Protein AF-A0A3Q7HRG7-F1 (afdb_monomer_lite)

Foldseek 3Di:
DDDDDPPDDDPPPVVVVVVVVVVVVVVVVCVVVVHDPVVVVPPPDDPDQDDPSCPPPVVVVVVVVVVVVVCPVVVVVCVVCVPPDPPCPPVDDDDDVVVVVVVVVVVVVVVVCVVPVDPDDDDDPPDDDPDPDPVVVVVVVVCCVVCVVPCVQVVVCVVVVHDDRPPPPPPDDPDDDD

Structure (mmCIF, N/CA/C/O backbone):
dat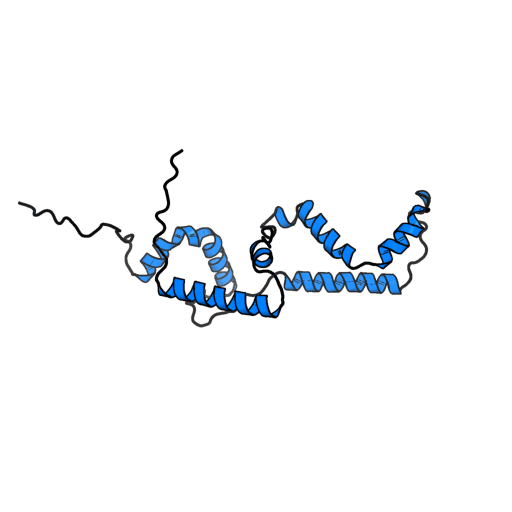a_AF-A0A3Q7HRG7-F1
#
_entry.id   AF-A0A3Q7HRG7-F1
#
loop_
_atom_site.group_PDB
_atom_site.id
_atom_site.type_symbol
_atom_site.label_atom_id
_atom_site.label_alt_id
_atom_site.label_comp_id
_atom_site.label_asym_id
_atom_site.label_entity_id
_atom_site.label_seq_id
_atom_site.pdbx_PDB_ins_code
_atom_site.Cartn_x
_atom_site.Cartn_y
_atom_site.Cartn_z
_atom_site.occupancy
_atom_site.B_iso_or_equiv
_atom_site.auth_seq_id
_atom_site.auth_comp_id
_atom_site.auth_asym_id
_atom_site.auth_atom_id
_atom_site.pdbx_PDB_model_num
ATOM 1 N N . MET A 1 1 ? 5.567 17.426 36.423 1.00 40.03 1 MET A N 1
ATOM 2 C CA . MET A 1 1 ? 6.148 16.216 35.806 1.00 40.03 1 MET A CA 1
ATOM 3 C C . MET A 1 1 ? 6.221 15.143 36.874 1.00 40.03 1 MET A C 1
ATOM 5 O O . MET A 1 1 ? 7.044 15.265 37.767 1.00 40.03 1 MET A O 1
ATOM 9 N N . VAL A 1 2 ? 5.335 14.150 36.833 1.00 31.48 2 VAL A N 1
ATOM 10 C CA . VAL A 1 2 ? 5.420 12.965 37.696 1.00 31.48 2 VAL A CA 1
ATOM 11 C C . VAL A 1 2 ? 5.208 11.767 36.783 1.00 31.48 2 VAL A C 1
ATOM 13 O O . VAL A 1 2 ? 4.138 11.601 36.208 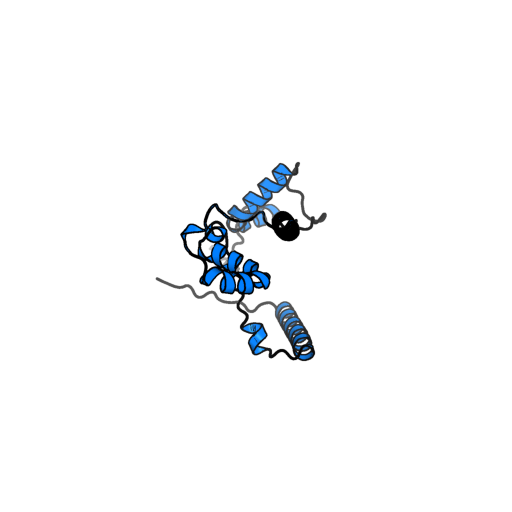1.00 31.48 2 VAL A O 1
ATOM 16 N N . ALA A 1 3 ? 6.283 11.018 36.551 1.00 43.59 3 ALA A N 1
ATOM 17 C CA . ALA A 1 3 ? 6.271 9.797 35.765 1.00 43.59 3 ALA A CA 1
ATOM 18 C C . ALA A 1 3 ? 5.842 8.647 36.682 1.00 43.59 3 ALA A C 1
ATOM 20 O O . ALA A 1 3 ? 6.610 8.215 37.543 1.00 43.59 3 ALA A O 1
ATOM 21 N N . GLU A 1 4 ? 4.612 8.169 36.515 1.00 38.47 4 GLU A N 1
ATOM 22 C CA . GLU A 1 4 ? 4.151 6.963 37.192 1.00 38.47 4 GLU A CA 1
ATOM 23 C C . GLU A 1 4 ? 4.851 5.741 36.595 1.00 38.47 4 GLU A C 1
ATOM 25 O O . GLU A 1 4 ? 4.768 5.435 35.402 1.00 38.47 4 GLU A O 1
ATOM 30 N N . LYS A 1 5 ? 5.607 5.055 37.452 1.00 41.03 5 LYS A N 1
ATOM 31 C CA . LYS A 1 5 ? 6.289 3.805 37.140 1.00 41.03 5 LYS A CA 1
ATOM 32 C C . LYS A 1 5 ? 5.232 2.725 36.904 1.00 41.03 5 LYS A C 1
ATOM 34 O O . LYS A 1 5 ? 4.579 2.289 37.848 1.00 41.03 5 LYS A O 1
ATOM 39 N N . LYS A 1 6 ? 5.096 2.263 35.656 1.00 41.00 6 LYS A N 1
ATOM 40 C CA . LYS A 1 6 ? 4.373 1.027 35.331 1.00 41.00 6 LYS A CA 1
ATOM 41 C C . LYS A 1 6 ? 4.973 -0.122 36.146 1.00 41.00 6 LYS A C 1
ATOM 43 O O . LYS A 1 6 ? 6.107 -0.523 35.894 1.00 41.00 6 LYS A O 1
ATOM 48 N N . LYS A 1 7 ? 4.216 -0.652 37.110 1.00 35.97 7 LYS A N 1
ATOM 49 C CA . LYS A 1 7 ? 4.473 -1.978 37.678 1.00 35.97 7 LYS A CA 1
ATOM 50 C C . LYS A 1 7 ? 4.290 -2.984 36.544 1.00 35.97 7 LYS A C 1
ATOM 52 O O . LYS A 1 7 ? 3.187 -3.183 36.051 1.00 35.97 7 LYS A O 1
ATOM 57 N N . THR A 1 8 ? 5.395 -3.542 36.073 1.00 36.50 8 THR A N 1
ATOM 58 C CA . THR A 1 8 ? 5.409 -4.658 35.133 1.00 36.50 8 THR A CA 1
ATOM 59 C C . THR A 1 8 ? 5.191 -5.930 35.939 1.00 36.50 8 THR A C 1
ATOM 61 O O . THR A 1 8 ? 6.129 -6.432 36.559 1.00 36.50 8 THR A O 1
ATOM 64 N N . GLU A 1 9 ? 3.961 -6.429 35.980 1.00 43.69 9 GLU A N 1
ATOM 65 C CA . GLU A 1 9 ? 3.733 -7.813 36.388 1.00 43.69 9 GLU A CA 1
ATOM 66 C C . GLU A 1 9 ? 4.397 -8.742 35.369 1.00 43.69 9 GLU A C 1
ATOM 68 O O . GLU A 1 9 ? 4.341 -8.516 34.156 1.00 43.69 9 GLU A O 1
ATOM 73 N N . ALA A 1 10 ? 5.114 -9.743 35.879 1.00 52.03 10 ALA A N 1
ATOM 74 C CA . ALA A 1 10 ? 5.814 -10.705 35.050 1.00 52.03 10 ALA A CA 1
ATOM 75 C C . ALA A 1 10 ? 4.789 -11.492 34.212 1.00 52.03 10 ALA A C 1
ATOM 77 O O . ALA A 1 10 ? 3.786 -11.950 34.760 1.00 52.03 10 ALA A O 1
ATOM 78 N N . PRO A 1 11 ? 5.017 -11.660 32.897 1.00 50.19 11 PRO A N 1
ATOM 79 C CA . PRO A 1 11 ? 4.096 -12.402 32.047 1.00 50.19 11 PRO A CA 1
ATOM 80 C C . PRO A 1 11 ? 3.963 -13.857 32.550 1.00 50.19 11 PRO A C 1
ATOM 82 O O . PRO A 1 11 ? 4.959 -14.408 33.031 1.00 50.19 11 PRO A O 1
ATOM 85 N N . PRO A 1 12 ? 2.771 -14.486 32.461 1.00 53.88 12 PRO A N 1
ATOM 86 C CA . PRO A 1 12 ? 2.510 -15.835 32.974 1.00 53.88 12 PRO A CA 1
ATOM 87 C C . PRO A 1 12 ? 3.581 -16.842 32.536 1.00 53.88 12 PRO A C 1
ATOM 89 O O . PRO A 1 12 ? 4.038 -16.793 31.393 1.00 53.88 12 PRO A O 1
ATOM 92 N N . ALA A 1 13 ? 3.968 -17.782 33.403 1.00 54.38 13 ALA A N 1
ATOM 93 C CA . ALA A 1 13 ? 5.094 -18.698 33.170 1.00 54.38 13 ALA A CA 1
ATOM 94 C C . ALA A 1 13 ? 5.034 -19.461 31.823 1.00 54.38 13 ALA A C 1
ATOM 96 O O . ALA A 1 13 ? 6.069 -19.769 31.237 1.00 54.38 13 ALA A O 1
ATOM 97 N N . GLU A 1 14 ? 3.842 -19.726 31.283 1.00 52.31 14 GLU A N 1
ATOM 98 C CA . GLU A 1 14 ? 3.664 -20.343 29.958 1.00 52.31 14 GLU A CA 1
ATOM 99 C C . GLU A 1 14 ? 4.071 -19.423 28.801 1.00 52.31 14 GLU A C 1
ATOM 101 O O . GLU A 1 14 ? 4.716 -19.856 27.847 1.00 52.31 14 GLU A O 1
ATOM 106 N N . SER A 1 15 ? 3.770 -18.129 28.906 1.00 45.94 15 SER A N 1
ATOM 107 C CA . SER A 1 15 ? 4.190 -17.134 27.917 1.00 45.94 15 SER A CA 1
ATOM 108 C C . SER A 1 15 ? 5.701 -16.885 27.955 1.00 45.94 15 SER A C 1
ATOM 110 O O . SER A 1 15 ? 6.309 -16.664 26.910 1.00 45.94 15 SER A O 1
ATOM 112 N N . GLN A 1 16 ? 6.337 -17.022 29.124 1.00 59.59 16 GLN A N 1
ATOM 113 C CA . GLN A 1 16 ? 7.799 -17.003 29.249 1.00 59.59 16 GLN A CA 1
ATOM 114 C C . GLN A 1 16 ? 8.439 -18.223 28.577 1.00 59.59 16 GLN A C 1
ATOM 116 O O . GLN A 1 16 ? 9.350 -18.054 27.768 1.00 59.59 16 GLN A O 1
ATOM 121 N N . LYS A 1 17 ? 7.900 -19.428 28.812 1.00 65.12 17 LYS A N 1
ATOM 122 C CA . LYS A 1 17 ? 8.341 -20.661 28.134 1.00 65.12 17 LYS A CA 1
ATOM 123 C C . LYS A 1 17 ? 8.194 -20.568 26.613 1.00 65.12 17 LYS A C 1
ATOM 125 O O . LYS A 1 17 ? 9.119 -20.920 25.889 1.00 65.12 17 LYS A O 1
ATOM 130 N N . TRP A 1 18 ? 7.084 -20.016 26.121 1.00 63.34 18 TRP A N 1
ATOM 131 C CA . TRP A 1 18 ? 6.867 -19.784 24.689 1.00 63.34 18 TRP A CA 1
ATOM 132 C C . TRP A 1 18 ? 7.873 -18.785 24.090 1.00 63.34 18 TRP A C 1
ATOM 134 O O . TRP A 1 18 ? 8.384 -18.992 22.987 1.00 63.34 18 TRP A O 1
ATOM 144 N N . ILE A 1 19 ? 8.203 -17.714 24.821 1.00 65.62 19 ILE A N 1
ATOM 145 C CA . ILE A 1 19 ? 9.225 -16.738 24.413 1.00 65.62 19 ILE A CA 1
ATOM 146 C C . ILE A 1 19 ? 10.615 -17.391 24.379 1.00 65.62 19 ILE A C 1
ATOM 148 O O . ILE A 1 19 ? 11.384 -17.134 23.450 1.00 65.62 19 ILE A O 1
ATOM 152 N N . GLU A 1 20 ? 10.944 -18.238 25.353 1.00 73.88 20 GLU A N 1
ATOM 153 C CA . GLU A 1 20 ? 12.224 -18.953 25.427 1.00 73.88 20 GLU A CA 1
ATOM 154 C C . GLU A 1 20 ? 12.374 -20.017 24.335 1.00 73.88 20 GLU A C 1
ATOM 156 O O . GLU A 1 20 ? 13.399 -20.046 23.652 1.00 73.88 20 GLU A O 1
ATOM 161 N N . GLU A 1 21 ? 11.347 -20.833 24.084 1.00 73.31 21 GLU A N 1
ATOM 162 C CA . GLU A 1 21 ? 11.342 -21.794 22.974 1.00 73.31 21 GLU A CA 1
ATOM 163 C C . GLU A 1 21 ? 11.476 -21.094 21.622 1.00 73.31 21 GLU A C 1
ATOM 165 O O . GLU A 1 21 ? 12.234 -21.535 20.753 1.00 73.31 21 GLU A O 1
ATOM 170 N N . ARG A 1 22 ? 10.790 -19.960 21.447 1.00 70.50 22 ARG A N 1
ATOM 171 C CA . ARG A 1 22 ? 10.895 -19.151 20.233 1.00 70.50 22 ARG A CA 1
ATOM 172 C C . ARG A 1 22 ? 12.302 -18.575 20.064 1.00 70.50 22 ARG A C 1
ATOM 174 O O . ARG A 1 22 ? 12.833 -18.629 18.957 1.00 70.50 22 ARG A O 1
ATOM 181 N N . LYS A 1 23 ? 12.932 -18.085 21.139 1.00 68.81 23 LYS A N 1
ATOM 182 C CA . LYS A 1 23 ? 14.331 -17.614 21.131 1.00 68.81 23 LYS A CA 1
ATOM 183 C C . LYS A 1 23 ? 15.310 -18.736 20.785 1.00 68.81 23 LYS A C 1
ATOM 185 O O . LYS A 1 23 ? 16.190 -18.527 19.957 1.00 68.81 23 LYS A O 1
ATOM 190 N N . LYS A 1 24 ? 15.120 -19.931 21.348 1.00 77.81 24 LYS A N 1
ATOM 191 C CA . LYS A 1 24 ? 15.952 -21.112 21.070 1.00 77.81 24 LYS A CA 1
ATOM 192 C C . LYS A 1 24 ? 15.821 -21.579 19.619 1.00 77.81 24 LYS A C 1
ATOM 194 O O . LYS A 1 24 ? 16.814 -21.906 18.981 1.00 77.81 24 LYS A O 1
ATOM 199 N N . LYS A 1 25 ? 14.605 -21.543 19.066 1.00 73.50 25 LYS A N 1
ATOM 200 C CA . LYS A 1 25 ? 14.344 -21.889 17.661 1.00 73.50 25 LYS A CA 1
ATOM 201 C C . LYS A 1 25 ? 14.939 -20.871 16.684 1.00 73.50 25 LYS A C 1
ATOM 203 O O . LYS A 1 25 ? 15.435 -21.263 15.634 1.00 73.50 25 LYS A O 1
ATOM 208 N N . ILE A 1 26 ? 14.908 -19.585 17.039 1.00 65.44 26 ILE A N 1
ATOM 209 C CA . ILE A 1 26 ? 15.555 -18.513 16.269 1.00 65.44 26 ILE A CA 1
ATOM 210 C C . ILE A 1 26 ? 17.083 -18.657 16.321 1.00 65.44 26 ILE A C 1
ATOM 212 O O . ILE A 1 26 ? 17.711 -18.576 15.274 1.00 65.44 26 ILE A O 1
ATOM 216 N N . GLY A 1 27 ? 17.663 -18.947 17.492 1.00 65.50 27 GLY A N 1
ATOM 217 C CA . GLY A 1 27 ? 19.099 -19.217 17.642 1.00 65.50 27 GLY A CA 1
ATOM 218 C C . GLY A 1 27 ? 19.572 -20.382 16.771 1.00 65.50 27 GLY A C 1
ATOM 219 O O . GLY A 1 27 ? 20.425 -20.191 15.915 1.00 65.50 27 GLY A O 1
ATOM 220 N N . ASN A 1 28 ? 18.904 -21.538 16.864 1.00 69.00 28 ASN A N 1
ATOM 221 C CA . ASN A 1 28 ? 19.222 -22.703 16.028 1.00 69.00 28 ASN A CA 1
ATOM 222 C C . ASN A 1 28 ? 19.123 -22.424 14.516 1.00 69.00 28 ASN A C 1
ATOM 224 O O . ASN A 1 28 ? 19.833 -23.052 13.735 1.00 69.00 28 ASN A O 1
ATOM 228 N N . SER A 1 29 ? 18.224 -21.530 14.091 1.00 52.69 29 SER A N 1
ATOM 229 C CA . SER A 1 29 ? 18.102 -21.140 12.681 1.00 52.69 29 SER A CA 1
ATOM 230 C C . SER A 1 29 ? 19.237 -20.213 12.245 1.00 52.69 29 SER A C 1
ATOM 232 O O . SER A 1 29 ? 19.716 -20.334 11.126 1.00 52.69 29 SER A O 1
ATOM 234 N N . LEU A 1 30 ? 19.666 -19.298 13.116 1.00 57.06 30 LEU A N 1
ATOM 235 C CA . LEU A 1 30 ? 20.732 -18.336 12.830 1.00 57.06 30 LEU A CA 1
ATOM 236 C C . LEU A 1 30 ? 22.122 -18.989 12.841 1.00 57.06 30 LEU A C 1
ATOM 238 O O . LEU A 1 30 ? 22.963 -18.639 12.013 1.00 57.06 30 LEU A O 1
ATOM 242 N N . ASP A 1 31 ? 22.330 -19.989 13.704 1.00 58.81 31 ASP A N 1
ATOM 243 C CA . ASP A 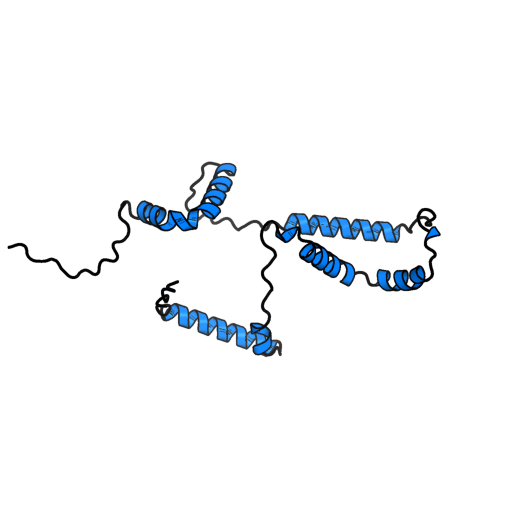1 31 ? 23.557 -20.793 13.749 1.00 58.81 31 ASP A CA 1
ATOM 244 C C . ASP A 1 31 ? 23.729 -21.659 12.485 1.00 58.81 31 ASP A C 1
ATOM 246 O O . ASP A 1 31 ? 24.850 -21.853 12.015 1.00 58.81 31 ASP A O 1
ATOM 250 N N . ALA A 1 32 ? 22.627 -22.139 11.890 1.00 64.00 32 ALA A N 1
ATOM 251 C CA . ALA A 1 32 ? 22.643 -22.890 10.629 1.00 64.00 32 ALA A CA 1
ATOM 252 C C . ALA A 1 32 ? 23.018 -22.016 9.415 1.00 64.00 32 ALA A C 1
ATOM 254 O O . ALA A 1 32 ? 23.651 -22.503 8.479 1.00 64.00 32 ALA A O 1
ATOM 255 N N . ASP A 1 33 ? 22.673 -20.726 9.461 1.00 65.44 33 ASP A N 1
ATOM 256 C CA . ASP A 1 33 ? 22.963 -19.739 8.414 1.00 65.44 33 ASP A CA 1
ATOM 257 C C . ASP A 1 33 ? 24.305 -19.002 8.635 1.00 65.44 33 ASP A C 1
ATOM 259 O O . ASP A 1 33 ? 24.686 -18.141 7.837 1.00 65.44 33 ASP A O 1
ATOM 263 N N . GLY A 1 34 ? 25.041 -19.322 9.710 1.00 55.84 34 GLY A N 1
ATOM 264 C CA . GLY A 1 34 ? 26.349 -18.732 10.026 1.00 55.84 34 GLY A CA 1
ATOM 265 C C . GLY A 1 34 ? 26.305 -17.235 10.365 1.00 55.84 34 GLY A C 1
ATOM 266 O O . GLY A 1 34 ? 27.313 -16.538 10.207 1.00 55.84 34 GLY A O 1
ATOM 267 N N . LEU A 1 35 ? 25.149 -16.718 10.800 1.00 57.69 35 LEU A N 1
ATOM 268 C CA . LEU A 1 35 ? 24.943 -15.301 11.107 1.00 57.69 35 LEU A CA 1
ATOM 269 C C . LEU A 1 35 ? 25.006 -15.042 12.622 1.00 57.69 35 LEU A C 1
ATOM 271 O O . LEU A 1 35 ? 24.218 -15.578 13.393 1.00 57.69 35 LEU A O 1
ATOM 275 N N . ASP A 1 36 ? 25.918 -14.161 13.041 1.00 54.62 36 ASP A N 1
ATOM 276 C CA . ASP A 1 36 ? 26.099 -13.738 14.438 1.00 54.62 36 ASP A CA 1
ATOM 277 C C . ASP A 1 36 ? 24.810 -13.138 15.047 1.00 54.62 36 ASP A C 1
ATOM 279 O O . ASP A 1 36 ? 24.276 -12.134 14.556 1.00 54.62 36 ASP A O 1
ATOM 283 N N . MET A 1 37 ? 24.354 -13.730 16.160 1.00 52.25 37 MET A N 1
ATOM 284 C CA . MET A 1 37 ? 23.175 -13.344 16.951 1.00 52.25 37 MET A CA 1
ATOM 285 C C . MET A 1 37 ? 23.128 -11.845 17.295 1.00 52.25 37 MET A C 1
ATOM 287 O O . MET A 1 37 ? 22.042 -11.269 17.404 1.00 52.25 37 MET A O 1
ATOM 291 N N . SER A 1 38 ? 24.288 -11.189 17.429 1.00 54.81 38 SER A N 1
ATOM 292 C CA . SER A 1 38 ? 24.383 -9.756 17.742 1.00 54.81 38 SER A CA 1
ATOM 293 C C . SER A 1 38 ? 23.903 -8.849 16.594 1.00 54.81 38 SER A C 1
ATOM 295 O O . SER A 1 38 ? 23.327 -7.781 16.831 1.00 54.81 38 SER A O 1
ATOM 297 N N . LYS A 1 39 ? 24.061 -9.293 15.339 1.00 51.31 39 LYS A N 1
ATOM 298 C CA . LYS A 1 39 ? 23.651 -8.561 14.126 1.00 51.31 39 LYS A CA 1
ATOM 299 C C . LYS A 1 39 ? 22.174 -8.755 13.798 1.00 51.31 39 LYS A C 1
ATOM 301 O O . LYS A 1 39 ? 21.553 -7.867 13.220 1.00 51.31 39 LYS A O 1
ATOM 306 N N . ALA A 1 40 ? 21.599 -9.888 14.202 1.00 48.41 40 ALA A N 1
ATOM 307 C CA . ALA A 1 40 ? 20.173 -10.161 14.044 1.00 48.41 40 ALA A CA 1
ATOM 308 C C . ALA A 1 40 ? 19.307 -9.268 14.950 1.00 48.41 40 ALA A C 1
ATOM 310 O O . ALA A 1 40 ? 18.209 -8.876 14.562 1.00 48.41 40 ALA A O 1
ATOM 311 N N . TYR A 1 41 ? 19.807 -8.915 16.140 1.00 46.19 41 TYR A N 1
ATOM 312 C CA . TYR A 1 41 ? 19.084 -8.058 17.086 1.00 46.19 41 TYR A CA 1
ATOM 313 C C . TYR A 1 41 ? 19.247 -6.557 16.791 1.00 46.19 41 TYR A C 1
ATOM 315 O O . TYR A 1 41 ? 18.365 -5.766 17.105 1.00 46.19 41 TYR A O 1
ATOM 323 N N . THR A 1 42 ? 20.362 -6.162 16.170 1.00 39.50 42 THR A N 1
ATOM 324 C CA . THR A 1 42 ? 20.693 -4.756 15.865 1.00 39.50 42 THR A CA 1
ATOM 325 C C . THR A 1 42 ? 20.209 -4.287 14.499 1.00 39.50 42 THR A C 1
ATOM 327 O O . THR A 1 42 ? 20.368 -3.112 14.166 1.00 39.50 42 THR A O 1
ATOM 330 N N . GLN A 1 43 ? 19.564 -5.153 13.71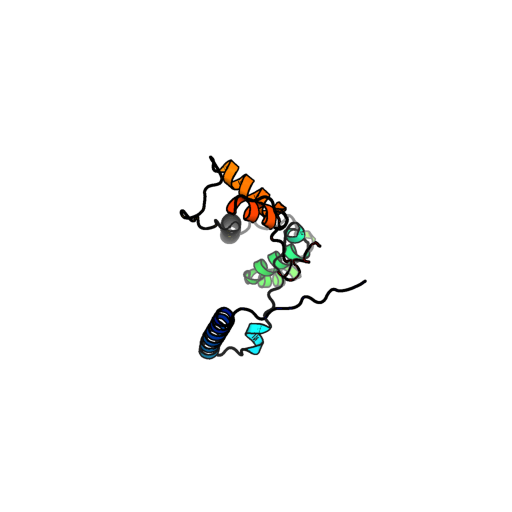3 1.00 44.81 43 GLN A N 1
ATOM 331 C CA . GLN A 1 43 ? 18.810 -4.710 12.549 1.00 44.81 43 GLN A CA 1
ATOM 332 C C . GLN A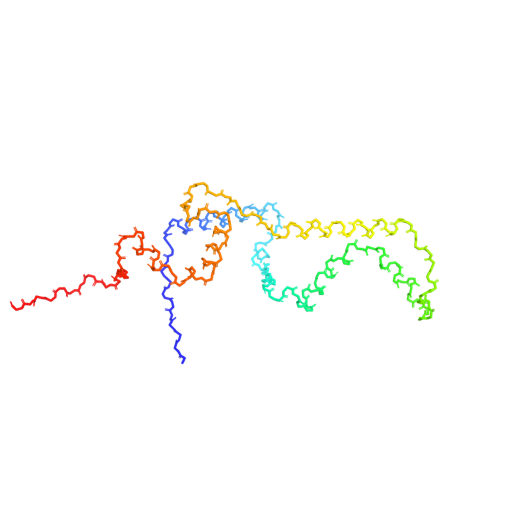 1 43 ? 17.490 -4.082 13.016 1.00 44.81 43 GLN A C 1
ATOM 334 O O . GLN A 1 43 ? 16.400 -4.612 12.802 1.00 44.81 43 GLN A O 1
ATOM 339 N N . GLU A 1 44 ? 17.600 -2.934 13.685 1.00 38.66 44 GLU A N 1
ATOM 340 C CA . GLU A 1 44 ? 16.478 -2.040 13.907 1.00 38.66 44 GLU A CA 1
ATOM 341 C C . GLU A 1 44 ? 15.979 -1.605 12.530 1.00 38.66 44 GLU A C 1
ATOM 343 O O . GLU A 1 44 ? 16.565 -0.771 11.839 1.00 38.66 44 GLU A O 1
ATOM 348 N N . SER A 1 45 ? 14.912 -2.256 12.076 1.00 49.81 45 SER A N 1
ATOM 349 C CA . SER A 1 45 ? 14.138 -1.781 10.943 1.00 49.81 45 SER A CA 1
ATOM 350 C C . SER A 1 45 ? 13.676 -0.374 11.291 1.00 49.81 45 SER A C 1
ATOM 352 O O . SER A 1 45 ? 12.836 -0.226 12.181 1.00 49.81 45 SER A O 1
ATOM 354 N N . GLU A 1 46 ? 14.176 0.644 10.583 1.00 57.03 46 GLU A N 1
ATOM 355 C CA . GLU A 1 46 ? 13.600 1.984 10.688 1.00 57.03 46 GLU A CA 1
ATOM 356 C C . GLU A 1 46 ? 12.071 1.870 10.540 1.00 57.03 46 GLU A C 1
ATOM 358 O O . GLU A 1 46 ? 11.592 1.094 9.694 1.00 57.03 46 GLU A O 1
ATOM 363 N N . PRO A 1 47 ? 11.292 2.569 11.386 1.00 63.59 47 PRO A N 1
ATOM 364 C CA . PRO A 1 47 ? 9.845 2.493 11.327 1.00 63.59 47 PRO A CA 1
ATOM 365 C C . PRO A 1 47 ? 9.400 2.865 9.916 1.00 63.59 47 PRO A C 1
ATOM 367 O O . PRO A 1 47 ? 9.810 3.889 9.365 1.00 63.59 47 PRO A O 1
ATOM 370 N N . ALA A 1 48 ? 8.587 1.999 9.309 1.00 68.31 48 ALA A N 1
ATOM 371 C CA . ALA A 1 48 ? 8.057 2.265 7.984 1.00 68.31 48 ALA A CA 1
ATOM 372 C C . ALA A 1 48 ? 7.340 3.628 7.992 1.00 68.31 48 ALA A C 1
ATOM 374 O O . ALA A 1 48 ? 6.621 3.923 8.953 1.00 68.31 48 ALA A O 1
ATOM 375 N N . PRO A 1 49 ? 7.518 4.454 6.945 1.00 70.75 49 PRO A N 1
ATOM 376 C CA . PRO A 1 49 ? 6.916 5.777 6.898 1.00 70.75 49 PRO A CA 1
ATOM 377 C C . PRO A 1 49 ? 5.398 5.652 7.034 1.00 70.75 49 PRO A C 1
ATOM 379 O O . PRO A 1 49 ? 4.751 4.918 6.283 1.00 70.75 49 PRO A O 1
ATOM 382 N N . ALA A 1 50 ? 4.841 6.335 8.031 1.00 72.50 50 ALA A N 1
ATOM 383 C CA . ALA A 1 50 ? 3.443 6.213 8.416 1.00 72.50 50 ALA A CA 1
ATOM 384 C C . ALA A 1 50 ? 2.650 7.462 8.007 1.00 72.50 50 ALA A C 1
ATOM 386 O O . ALA A 1 50 ? 3.097 8.596 8.180 1.00 72.50 50 ALA A O 1
ATOM 387 N N . GLY A 1 51 ? 1.439 7.257 7.482 1.00 74.69 51 GLY A N 1
ATOM 388 C CA . GLY A 1 51 ? 0.529 8.347 7.120 1.00 74.69 51 GLY A CA 1
ATOM 389 C C . GLY A 1 51 ? 1.094 9.270 6.035 1.00 74.69 51 GLY A C 1
ATOM 390 O O . GLY A 1 51 ? 1.593 8.810 5.011 1.00 74.69 51 GLY A O 1
ATOM 391 N N . SER A 1 52 ? 1.011 10.583 6.252 1.00 75.06 52 SER A N 1
ATOM 392 C CA . SER A 1 52 ? 1.444 11.603 5.283 1.00 75.06 52 SER A CA 1
ATOM 393 C C . SER A 1 52 ? 2.960 11.647 5.046 1.00 75.06 52 SER A C 1
ATOM 395 O O . SER A 1 52 ? 3.401 12.217 4.050 1.00 75.06 52 SER A O 1
ATOM 397 N N . ASP A 1 53 ? 3.761 11.015 5.909 1.00 77.81 53 ASP A N 1
ATOM 398 C CA . ASP A 1 53 ? 5.222 10.943 5.765 1.00 77.81 53 ASP A CA 1
ATOM 399 C C . ASP A 1 53 ? 5.657 10.060 4.575 1.00 77.81 53 ASP A C 1
ATOM 401 O O . ASP A 1 53 ? 6.778 10.145 4.077 1.00 77.81 53 ASP A O 1
ATOM 405 N N . VAL A 1 54 ? 4.735 9.267 4.013 1.00 76.31 54 VAL A N 1
ATOM 406 C CA . VAL A 1 54 ? 4.955 8.511 2.767 1.00 76.31 54 VAL A CA 1
ATOM 407 C C . VAL A 1 54 ? 5.286 9.432 1.582 1.00 76.31 54 VAL A C 1
ATOM 409 O O . VAL A 1 54 ? 6.007 9.012 0.680 1.00 76.31 54 VAL A O 1
ATOM 412 N N . PHE A 1 55 ? 4.843 10.694 1.602 1.00 79.62 55 PHE A N 1
ATOM 413 C CA . PHE A 1 55 ? 5.095 11.676 0.535 1.00 79.62 55 PHE A CA 1
ATOM 414 C C . PHE A 1 55 ? 6.245 12.650 0.840 1.00 79.62 55 PHE A C 1
ATOM 416 O O . PHE A 1 55 ? 6.450 13.625 0.116 1.00 79.62 55 PHE A O 1
ATOM 423 N N . ASN A 1 56 ? 7.005 12.407 1.907 1.00 86.69 56 ASN A N 1
ATOM 424 C CA . ASN A 1 56 ? 8.136 13.239 2.291 1.00 86.69 56 ASN A CA 1
ATOM 425 C C . ASN A 1 56 ? 9.296 13.147 1.274 1.00 86.69 56 ASN A C 1
ATOM 427 O O . ASN A 1 56 ? 9.510 12.145 0.593 1.00 86.69 56 ASN A O 1
ATOM 431 N N . LYS A 1 57 ? 10.120 14.194 1.197 1.00 86.69 57 LYS A N 1
ATOM 432 C CA . LYS A 1 57 ? 11.315 14.233 0.341 1.00 86.69 57 LYS A CA 1
ATOM 433 C C . LYS A 1 57 ? 12.269 13.067 0.630 1.00 86.69 57 LYS A C 1
ATOM 435 O O . LYS A 1 57 ? 12.857 12.527 -0.304 1.00 86.69 57 LYS A O 1
ATOM 440 N N . LYS A 1 58 ? 12.397 12.655 1.900 1.00 85.06 58 LYS A N 1
ATOM 441 C CA . LYS A 1 58 ? 13.261 11.534 2.313 1.00 85.06 58 LYS A CA 1
ATOM 442 C C . LYS A 1 58 ? 12.767 10.195 1.753 1.00 85.06 58 LYS A C 1
ATOM 444 O O . LYS A 1 58 ? 13.542 9.469 1.141 1.00 85.06 58 LYS A O 1
ATOM 449 N N . THR A 1 59 ? 11.475 9.900 1.868 1.00 85.25 59 THR A N 1
ATOM 450 C CA . THR A 1 59 ? 10.890 8.640 1.378 1.00 85.25 59 THR A CA 1
ATOM 451 C C . THR A 1 59 ? 10.892 8.564 -0.148 1.00 85.25 59 THR A C 1
ATOM 453 O O . THR A 1 59 ? 11.208 7.514 -0.713 1.00 85.25 59 THR A O 1
ATOM 456 N N . LEU A 1 60 ? 10.642 9.690 -0.828 1.00 86.06 60 LEU A N 1
ATOM 457 C CA . LEU A 1 60 ? 10.799 9.807 -2.281 1.00 86.06 60 LEU A CA 1
ATOM 458 C C . LEU A 1 60 ? 12.252 9.568 -2.718 1.00 86.06 60 LEU A C 1
ATOM 460 O O . LEU A 1 60 ? 12.495 8.859 -3.700 1.00 86.06 60 LEU A O 1
ATOM 464 N N . TYR A 1 61 ? 13.218 10.117 -1.978 1.00 88.56 61 TYR A N 1
ATOM 465 C CA . TYR A 1 61 ? 14.641 9.895 -2.226 1.00 88.56 61 TYR A CA 1
ATOM 466 C C . TYR A 1 61 ? 15.033 8.427 -2.029 1.00 88.56 61 TYR A C 1
ATOM 468 O O . TYR A 1 61 ? 15.691 7.848 -2.894 1.00 88.56 61 TYR A O 1
ATOM 476 N N . ASP A 1 62 ? 14.582 7.786 -0.953 1.00 87.44 62 ASP A N 1
ATOM 477 C CA . ASP A 1 62 ? 14.872 6.376 -0.689 1.00 87.44 62 ASP A CA 1
ATOM 478 C C . ASP A 1 62 ? 14.238 5.453 -1.737 1.00 87.44 62 ASP A C 1
ATOM 480 O O . ASP A 1 62 ? 14.866 4.488 -2.184 1.00 87.44 62 ASP A O 1
ATOM 484 N N . ALA A 1 63 ? 13.024 5.769 -2.200 1.00 85.56 63 ALA A N 1
ATOM 485 C CA . ALA A 1 63 ? 12.388 5.074 -3.315 1.00 85.56 63 ALA A CA 1
ATOM 486 C C . ALA A 1 63 ? 13.191 5.240 -4.615 1.00 85.56 63 ALA A C 1
ATOM 488 O O . ALA A 1 63 ? 13.433 4.260 -5.322 1.00 85.56 63 ALA A O 1
ATOM 489 N N . HIS A 1 64 ? 13.660 6.455 -4.920 1.00 86.44 64 HIS A N 1
ATOM 490 C CA . HIS A 1 64 ? 14.530 6.708 -6.070 1.00 86.44 64 HIS A CA 1
ATOM 491 C C . HIS A 1 64 ? 15.850 5.931 -5.965 1.00 86.44 64 HIS A C 1
ATOM 493 O O . HIS A 1 64 ? 16.227 5.236 -6.906 1.00 86.44 64 HIS A O 1
ATOM 499 N N . LYS A 1 65 ? 16.506 5.960 -4.800 1.00 88.12 65 LYS A N 1
ATOM 500 C CA . LYS A 1 65 ? 17.739 5.213 -4.518 1.00 88.12 65 LYS A CA 1
ATOM 501 C C . LYS A 1 65 ? 17.553 3.706 -4.697 1.00 88.12 65 LYS A C 1
ATOM 503 O O . LYS A 1 65 ? 18.459 3.033 -5.171 1.00 88.12 65 LYS A O 1
ATOM 508 N N . LYS A 1 66 ? 16.393 3.153 -4.331 1.00 85.25 66 LYS A N 1
ATOM 509 C CA . LYS A 1 66 ? 16.070 1.736 -4.570 1.00 85.25 66 LYS A CA 1
ATOM 510 C C . LYS A 1 66 ? 15.896 1.423 -6.059 1.00 85.25 66 LYS A C 1
ATOM 512 O O . LYS A 1 66 ? 16.319 0.355 -6.483 1.00 85.25 66 LYS A O 1
ATOM 517 N N . ARG A 1 67 ? 15.325 2.341 -6.848 1.00 80.81 67 ARG A N 1
ATOM 518 C CA . ARG A 1 67 ? 15.155 2.163 -8.302 1.00 80.81 67 ARG A CA 1
ATOM 519 C C . ARG A 1 67 ? 16.483 2.195 -9.048 1.00 80.81 67 ARG A C 1
ATOM 521 O O . ARG A 1 67 ? 16.767 1.295 -9.830 1.00 80.81 67 ARG A O 1
ATOM 528 N N . THR A 1 68 ? 17.317 3.195 -8.774 1.00 79.81 68 THR A N 1
ATOM 529 C CA . THR A 1 68 ? 18.572 3.391 -9.515 1.00 79.81 68 THR A CA 1
ATOM 530 C C . THR A 1 68 ? 19.627 2.325 -9.230 1.00 79.81 68 THR A C 1
ATOM 532 O O . THR A 1 68 ? 20.503 2.116 -10.063 1.00 79.81 68 THR A O 1
ATOM 535 N N . LYS A 1 69 ? 19.521 1.588 -8.114 1.00 80.44 69 LYS A N 1
ATOM 536 C CA . LYS A 1 69 ? 20.393 0.435 -7.816 1.00 80.44 69 LYS A CA 1
ATOM 537 C C . LYS A 1 69 ? 20.367 -0.649 -8.896 1.00 80.44 69 LYS A C 1
ATOM 539 O O . LYS A 1 69 ? 21.385 -1.293 -9.113 1.00 80.44 69 LYS A O 1
ATOM 544 N N . ASN A 1 70 ? 19.238 -0.833 -9.578 1.00 69.56 70 ASN A N 1
ATOM 545 C CA . ASN A 1 70 ? 19.070 -1.913 -10.551 1.00 69.56 70 ASN A CA 1
ATOM 546 C C . ASN A 1 70 ? 19.413 -1.491 -11.992 1.00 69.56 70 ASN A C 1
ATOM 548 O O . ASN A 1 70 ? 19.319 -2.309 -12.904 1.00 69.56 70 ASN A O 1
ATOM 552 N N . VAL A 1 71 ? 19.820 -0.236 -12.221 1.00 70.38 71 VAL A N 1
ATOM 553 C CA . VAL A 1 71 ? 20.074 0.309 -13.564 1.00 70.38 71 VAL A CA 1
ATOM 554 C C . VAL A 1 71 ? 21.582 0.465 -13.792 1.00 70.38 71 VAL A C 1
ATOM 556 O O . VAL A 1 71 ? 22.143 1.550 -13.668 1.00 70.38 71 VAL A O 1
ATOM 559 N N . ALA A 1 72 ? 22.263 -0.632 -14.136 1.00 63.62 72 ALA A N 1
ATOM 560 C CA . ALA A 1 72 ? 23.711 -0.641 -14.396 1.00 63.62 72 ALA A CA 1
ATOM 561 C C . ALA A 1 72 ? 24.122 0.183 -15.638 1.00 63.62 72 ALA A C 1
ATOM 563 O O . ALA A 1 72 ? 25.219 0.737 -15.699 1.00 63.62 72 ALA A O 1
ATOM 564 N N . GLU A 1 73 ? 23.230 0.290 -16.625 1.00 65.69 73 GLU A N 1
ATOM 565 C CA . GLU A 1 73 ? 23.456 0.998 -17.893 1.00 65.69 73 GLU A CA 1
ATOM 566 C C . GLU A 1 73 ? 23.529 2.527 -17.724 1.00 65.69 73 GLU A C 1
ATOM 568 O O . GLU A 1 73 ? 24.253 3.200 -18.456 1.00 65.69 73 GLU A O 1
ATOM 573 N N . TYR A 1 74 ? 22.845 3.071 -16.711 1.00 65.19 74 TYR A N 1
ATOM 574 C CA . TYR A 1 74 ? 22.835 4.505 -16.413 1.00 65.19 74 TYR A CA 1
ATOM 575 C C . TYR A 1 74 ? 24.233 5.038 -16.082 1.00 65.19 74 TYR A C 1
ATOM 577 O O . TYR A 1 74 ? 24.592 6.119 -16.536 1.00 65.19 74 TYR A O 1
ATOM 585 N N . ASN A 1 75 ? 25.049 4.274 -15.346 1.00 67.69 75 ASN A N 1
ATOM 586 C CA . ASN A 1 75 ? 26.404 4.707 -14.991 1.00 67.69 75 ASN A CA 1
ATOM 587 C C . ASN A 1 75 ? 27.303 4.847 -16.232 1.00 67.69 75 ASN A C 1
ATOM 589 O O . ASN A 1 75 ? 28.044 5.818 -16.328 1.00 67.69 75 ASN A O 1
ATOM 593 N N . ARG A 1 76 ? 27.160 3.947 -17.216 1.00 70.50 76 ARG A N 1
ATOM 594 C CA . ARG A 1 76 ? 27.910 3.999 -18.485 1.00 70.50 76 ARG A CA 1
ATOM 595 C C . ARG A 1 76 ? 27.486 5.179 -19.361 1.00 70.50 76 ARG A C 1
ATOM 597 O O . ARG A 1 76 ? 28.332 5.868 -19.915 1.00 70.50 76 ARG A O 1
ATOM 604 N N . MET A 1 77 ? 26.179 5.435 -19.469 1.00 65.56 77 MET A N 1
ATOM 605 C CA . MET A 1 77 ? 25.657 6.587 -20.223 1.00 65.56 77 MET A CA 1
ATOM 606 C C . MET A 1 77 ? 26.026 7.912 -19.544 1.00 65.56 77 MET A C 1
ATOM 608 O O . MET A 1 77 ? 26.407 8.853 -20.221 1.00 65.56 77 MET A O 1
ATOM 612 N N . LYS A 1 78 ? 26.001 7.972 -18.206 1.00 66.38 78 LYS A N 1
ATOM 613 C CA . LYS A 1 78 ? 26.397 9.154 -17.425 1.00 66.38 78 LYS A CA 1
ATOM 614 C C . LYS A 1 78 ? 27.867 9.537 -17.617 1.00 66.38 78 LYS A C 1
ATOM 616 O O . LYS A 1 78 ? 28.191 10.719 -17.564 1.00 66.38 78 LYS A O 1
ATOM 621 N N . GLU A 1 79 ? 28.757 8.563 -17.787 1.00 65.12 79 GLU A N 1
ATOM 622 C CA . GLU A 1 79 ? 30.172 8.820 -18.084 1.00 65.12 79 GLU A CA 1
ATOM 623 C C . GLU A 1 79 ? 30.363 9.373 -19.500 1.00 65.12 79 GLU A C 1
ATOM 625 O O . GLU A 1 79 ? 31.139 10.307 -19.671 1.00 65.12 79 GLU A O 1
ATOM 630 N N . ALA A 1 80 ? 29.603 8.879 -20.481 1.00 66.25 80 ALA A N 1
ATOM 631 C CA . ALA A 1 80 ? 29.614 9.396 -21.851 1.00 66.25 80 ALA A CA 1
ATOM 632 C C . ALA A 1 80 ? 28.955 10.788 -21.981 1.00 66.25 80 ALA A C 1
ATOM 634 O O . ALA A 1 80 ? 29.457 11.644 -22.702 1.00 66.25 80 ALA A O 1
ATOM 635 N N . ASP A 1 81 ? 27.865 11.037 -21.249 1.00 60.75 81 ASP A N 1
ATOM 636 C CA . ASP A 1 81 ? 27.122 12.306 -21.260 1.00 60.75 81 ASP A CA 1
ATOM 637 C C . ASP A 1 81 ? 27.762 13.400 -20.385 1.00 60.75 81 ASP A C 1
ATOM 639 O O . ASP A 1 81 ? 27.365 14.560 -20.464 1.00 60.75 81 ASP A O 1
ATOM 643 N N . ARG A 1 82 ? 28.764 13.090 -19.549 1.00 58.91 82 ARG A N 1
ATOM 644 C CA . ARG A 1 82 ? 29.514 14.118 -18.794 1.00 58.91 82 ARG A CA 1
ATOM 645 C C . ARG A 1 82 ? 30.275 15.086 -19.703 1.00 58.91 82 ARG A C 1
ATOM 647 O O . ARG A 1 82 ? 30.502 16.222 -19.301 1.00 58.91 82 ARG A O 1
ATOM 654 N N . GLU A 1 83 ? 30.618 14.634 -20.904 1.00 57.50 83 GLU A N 1
ATOM 655 C CA . GLU A 1 83 ? 31.267 15.420 -21.958 1.00 57.50 83 GLU A CA 1
ATOM 656 C C . GLU A 1 83 ? 30.241 16.177 -22.835 1.00 57.50 83 GLU A C 1
ATOM 658 O O . GLU A 1 83 ? 30.608 16.949 -23.720 1.00 57.50 83 GLU A O 1
ATOM 663 N N . ALA A 1 84 ? 28.936 15.954 -22.623 1.00 58.31 84 ALA A N 1
ATOM 664 C CA . ALA A 1 84 ? 27.867 16.520 -23.439 1.00 58.31 84 ALA A CA 1
ATOM 665 C C . ALA A 1 84 ? 27.539 17.965 -23.012 1.00 58.31 84 ALA A C 1
ATOM 667 O O . ALA A 1 84 ? 27.273 18.272 -21.849 1.00 58.31 84 ALA A O 1
ATOM 668 N N . SER A 1 85 ? 27.546 18.876 -23.983 1.00 61.12 85 SER A N 1
ATOM 669 C CA . SER A 1 85 ? 27.259 20.298 -23.811 1.00 61.12 85 SER A CA 1
ATOM 670 C C . SER A 1 85 ? 25.774 20.543 -23.500 1.00 61.12 85 SER A C 1
ATOM 672 O O . SER A 1 85 ? 24.883 19.943 -24.103 1.00 61.12 85 SER A O 1
ATOM 674 N N . SER A 1 86 ? 25.490 21.508 -22.616 1.00 69.31 86 SER A N 1
ATOM 675 C CA . SER A 1 86 ? 24.138 21.938 -22.190 1.00 69.31 86 SER A CA 1
ATOM 676 C C . SER A 1 86 ? 23.151 22.208 -23.352 1.00 69.31 86 SER A C 1
ATOM 678 O O . SER A 1 86 ? 21.936 22.106 -23.192 1.00 69.31 86 SER A O 1
ATOM 680 N N . LEU A 1 87 ? 23.659 22.483 -24.561 1.00 73.88 87 LEU A N 1
ATOM 681 C CA . LEU A 1 87 ? 22.873 22.756 -25.770 1.00 73.88 87 LEU A CA 1
ATOM 682 C C . LEU A 1 87 ? 22.237 21.524 -26.457 1.00 73.88 87 LEU A C 1
ATOM 684 O O . LEU A 1 87 ? 21.549 21.688 -27.467 1.00 73.88 87 LEU A O 1
ATOM 688 N N . GLN A 1 88 ? 22.478 20.299 -25.980 1.00 71.12 88 GLN A N 1
ATOM 689 C CA . GLN A 1 88 ? 21.947 19.068 -26.598 1.00 71.12 88 GLN A CA 1
ATOM 690 C C . GLN A 1 88 ? 20.490 18.746 -26.222 1.00 71.12 88 GLN A C 1
ATOM 692 O O . GLN A 1 88 ? 19.865 17.887 -26.852 1.00 71.12 88 GLN A O 1
ATOM 697 N N . TYR A 1 89 ? 19.911 19.454 -25.249 1.00 72.44 89 TYR A N 1
ATOM 698 C CA . TYR A 1 89 ? 18.503 19.296 -24.886 1.00 72.44 89 TYR A CA 1
ATOM 699 C C . TYR A 1 89 ? 17.583 19.651 -26.072 1.00 72.44 89 TYR A C 1
ATOM 701 O O . TYR A 1 89 ? 17.694 20.720 -26.667 1.00 72.44 89 TYR A O 1
ATOM 709 N N . GLY A 1 90 ? 16.685 18.734 -26.446 1.00 73.50 90 GLY A N 1
ATOM 710 C CA . GLY A 1 90 ? 15.739 18.910 -27.560 1.00 73.50 90 GLY A CA 1
ATOM 711 C C . GLY A 1 90 ? 16.241 18.483 -28.949 1.00 73.50 90 GLY A C 1
ATOM 712 O O . GLY A 1 90 ? 15.432 18.384 -29.865 1.00 73.50 90 GLY A O 1
ATOM 713 N N . LYS A 1 91 ? 17.533 18.158 -29.113 1.00 72.75 91 LYS A N 1
ATOM 714 C CA . LYS A 1 91 ? 18.105 17.616 -30.369 1.00 72.75 91 LYS A CA 1
ATOM 715 C C . LYS A 1 91 ? 18.361 16.104 -30.324 1.00 72.75 91 LYS A C 1
ATOM 717 O O . LYS A 1 91 ? 19.048 15.567 -31.191 1.00 72.75 91 LYS A O 1
ATOM 722 N N . ALA A 1 92 ? 17.859 15.428 -29.292 1.00 65.56 92 ALA A N 1
ATOM 723 C CA . ALA A 1 92 ? 18.181 14.033 -29.023 1.00 65.56 92 ALA A CA 1
ATOM 724 C C . ALA A 1 92 ? 17.796 13.110 -30.202 1.00 65.56 92 ALA A C 1
ATOM 726 O O . ALA A 1 92 ? 16.707 13.259 -30.768 1.00 65.56 92 ALA A O 1
ATOM 727 N N . PRO A 1 93 ? 18.654 12.136 -30.563 1.00 69.88 93 PRO A N 1
ATOM 728 C CA . PRO A 1 93 ? 18.319 11.137 -31.569 1.00 69.88 93 PRO A CA 1
ATOM 729 C C . PRO A 1 93 ? 17.131 10.287 -31.104 1.00 69.88 93 PRO A C 1
ATOM 731 O O . PRO A 1 93 ? 16.912 10.095 -29.904 1.00 69.88 93 PRO A O 1
ATOM 734 N N . LYS A 1 94 ? 16.364 9.748 -32.061 1.00 73.38 94 LYS A N 1
ATOM 735 C CA . LYS A 1 94 ? 15.270 8.814 -31.765 1.00 73.38 94 LYS A CA 1
ATOM 736 C C . LYS A 1 94 ? 15.823 7.663 -30.917 1.00 73.38 94 LYS A C 1
ATOM 738 O O . LYS A 1 94 ? 16.739 6.963 -31.336 1.00 73.38 94 LYS A O 1
ATOM 743 N N . LEU A 1 95 ? 15.284 7.504 -29.710 1.00 77.06 95 LEU A N 1
ATOM 744 C CA . LEU A 1 95 ? 15.666 6.426 -28.801 1.00 77.06 95 LEU A CA 1
ATOM 745 C C . LEU A 1 95 ? 15.403 5.069 -29.466 1.00 77.06 95 LEU A C 1
ATOM 747 O O . LEU A 1 95 ? 14.344 4.895 -30.074 1.00 77.06 95 LEU A O 1
ATOM 751 N N . SER A 1 96 ? 16.340 4.128 -29.301 1.00 84.19 96 SER A N 1
ATOM 752 C CA . SER A 1 96 ? 16.150 2.727 -29.705 1.00 84.19 96 SER A CA 1
ATOM 753 C C . SER A 1 96 ? 14.887 2.153 -29.059 1.00 84.19 96 SER A C 1
ATOM 755 O O . SER A 1 96 ? 14.585 2.466 -27.900 1.00 84.19 96 SER A O 1
ATOM 757 N N . ASP A 1 97 ? 14.162 1.321 -29.800 1.00 87.19 97 ASP A N 1
ATOM 758 C CA . ASP A 1 97 ? 12.917 0.712 -29.335 1.00 87.19 97 ASP A CA 1
ATOM 759 C C . ASP A 1 97 ? 13.149 -0.179 -28.102 1.00 87.19 97 ASP A C 1
ATOM 761 O O . ASP A 1 97 ? 12.371 -0.095 -27.151 1.00 87.19 97 ASP A O 1
ATOM 765 N N . ASP A 1 98 ? 14.308 -0.839 -27.993 1.00 87.06 98 ASP A N 1
ATOM 766 C CA . ASP A 1 98 ? 14.721 -1.601 -26.803 1.00 87.06 98 ASP A CA 1
ATOM 767 C C . ASP A 1 98 ? 14.681 -0.768 -25.509 1.00 87.06 98 ASP A C 1
ATOM 769 O O . ASP A 1 98 ? 14.304 -1.248 -24.437 1.00 87.06 98 ASP A O 1
ATOM 773 N N . LYS A 1 99 ? 15.076 0.513 -25.579 1.00 84.12 99 LYS A N 1
ATOM 774 C CA . LYS A 1 99 ? 15.063 1.409 -24.409 1.00 84.12 99 LYS A CA 1
ATOM 775 C C . LYS A 1 99 ? 13.634 1.773 -24.011 1.00 84.12 99 LYS A C 1
ATOM 777 O O . LYS A 1 99 ? 13.349 1.919 -22.822 1.00 84.12 99 LYS A O 1
ATOM 782 N N . LYS A 1 100 ? 12.735 1.906 -24.990 1.00 87.62 100 LYS A N 1
ATOM 783 C CA . LYS A 1 100 ? 11.313 2.177 -24.743 1.00 87.62 100 LYS A CA 1
ATOM 784 C C . LYS A 1 100 ? 10.644 0.965 -24.106 1.00 87.62 100 LYS A C 1
ATOM 786 O O . LYS A 1 100 ? 9.934 1.127 -23.119 1.00 87.62 100 LYS A O 1
ATOM 791 N N . GLU A 1 101 ? 10.925 -0.238 -24.599 1.00 90.62 101 GLU A N 1
ATOM 792 C CA . GLU A 1 101 ? 10.390 -1.480 -24.034 1.00 90.62 101 GLU A CA 1
ATOM 793 C C . GLU A 1 101 ? 10.835 -1.697 -22.584 1.00 90.62 101 GLU A C 1
ATOM 795 O O . GLU A 1 101 ? 10.015 -2.042 -21.731 1.00 90.62 101 GLU A O 1
ATOM 800 N N . ARG A 1 102 ? 12.105 -1.411 -22.264 1.00 87.81 102 ARG A N 1
ATOM 801 C CA . ARG A 1 102 ? 12.611 -1.448 -20.879 1.00 87.81 102 ARG A CA 1
ATOM 802 C C . ARG A 1 102 ? 11.862 -0.482 -19.960 1.00 87.81 102 ARG A C 1
ATOM 804 O O . ARG A 1 102 ? 11.508 -0.861 -18.847 1.00 87.81 102 ARG A O 1
ATOM 811 N N . MET A 1 103 ? 11.595 0.738 -20.426 1.00 86.06 103 MET A N 1
ATOM 812 C CA . MET A 1 103 ? 10.838 1.736 -19.662 1.00 86.06 103 MET A CA 1
ATOM 813 C C . MET A 1 103 ? 9.385 1.298 -19.446 1.00 86.06 103 MET A C 1
ATOM 815 O O . MET A 1 103 ? 8.890 1.344 -18.322 1.00 86.06 103 MET A O 1
ATOM 819 N N . VAL A 1 104 ? 8.723 0.790 -20.489 1.00 93.25 104 VAL A N 1
ATOM 820 C CA . VAL A 1 104 ? 7.358 0.251 -20.383 1.00 93.25 104 VAL A CA 1
ATOM 821 C C . VAL A 1 104 ? 7.304 -0.917 -19.399 1.00 93.25 104 VAL A C 1
ATOM 823 O O . VAL A 1 104 ? 6.364 -1.009 -18.610 1.00 93.25 104 VAL A O 1
ATOM 826 N N . LYS A 1 105 ? 8.317 -1.789 -19.401 1.00 92.12 105 LYS A N 1
ATOM 827 C CA . LYS A 1 105 ? 8.422 -2.891 -18.442 1.00 92.12 105 LYS A CA 1
ATOM 828 C C . LYS A 1 105 ? 8.559 -2.388 -17.002 1.00 92.12 105 LYS A C 1
ATOM 830 O O . LYS A 1 105 ? 7.808 -2.840 -16.148 1.00 92.12 105 LYS A O 1
ATOM 835 N N . GLU A 1 106 ? 9.437 -1.415 -16.736 1.00 89.06 106 GLU A N 1
ATOM 836 C CA . GLU A 1 106 ? 9.562 -0.817 -15.393 1.00 89.06 106 GLU A CA 1
ATOM 837 C C . GLU A 1 106 ? 8.230 -0.221 -14.913 1.00 89.06 106 GLU A C 1
ATOM 839 O O . GLU A 1 106 ? 7.865 -0.389 -13.749 1.00 89.06 106 GLU A O 1
ATOM 844 N N . LEU A 1 107 ? 7.497 0.467 -15.797 1.00 90.88 107 LEU A N 1
ATOM 845 C CA . LEU A 1 107 ? 6.197 1.051 -15.462 1.00 90.88 107 LEU A CA 1
ATOM 846 C C . LEU A 1 107 ? 5.167 -0.018 -15.084 1.00 90.88 107 LEU A C 1
ATOM 848 O O . LEU A 1 107 ? 4.506 0.131 -14.059 1.00 90.88 107 LEU A O 1
ATOM 852 N N . LYS A 1 108 ? 5.090 -1.117 -15.843 1.00 93.75 108 LYS A N 1
ATOM 853 C CA . LYS A 1 108 ? 4.199 -2.244 -15.528 1.00 93.75 108 LYS A CA 1
ATOM 854 C C . LYS A 1 108 ? 4.545 -2.890 -14.187 1.00 93.75 108 LYS A C 1
ATOM 856 O O . LYS A 1 108 ? 3.667 -3.030 -13.340 1.00 93.75 108 LYS A O 1
ATOM 861 N N . ASP A 1 109 ? 5.824 -3.173 -13.943 1.00 91.06 109 ASP A N 1
ATOM 862 C CA . ASP A 1 109 ? 6.288 -3.727 -12.663 1.00 91.06 109 ASP A CA 1
ATOM 863 C C . ASP A 1 109 ? 5.950 -2.788 -11.484 1.00 91.06 109 ASP A C 1
ATOM 865 O O . ASP A 1 109 ? 5.709 -3.219 -10.351 1.00 91.06 109 ASP A O 1
ATOM 869 N N . ARG A 1 110 ? 5.951 -1.471 -11.729 1.00 87.88 110 ARG A N 1
ATOM 870 C CA . ARG A 1 110 ? 5.548 -0.446 -10.756 1.00 87.88 110 ARG A CA 1
ATOM 871 C C . ARG A 1 110 ? 4.061 -0.508 -10.454 1.00 87.88 110 ARG A C 1
ATOM 873 O O . ARG A 1 110 ? 3.690 -0.441 -9.281 1.00 87.88 110 ARG A O 1
ATOM 880 N N . ASP A 1 111 ? 3.241 -0.618 -11.488 1.00 91.12 111 ASP A N 1
ATOM 881 C CA . ASP A 1 111 ? 1.793 -0.680 -11.347 1.00 91.12 111 ASP A CA 1
ATOM 882 C C . ASP A 1 111 ? 1.389 -1.952 -10.597 1.00 91.12 111 ASP A C 1
ATOM 884 O O . ASP A 1 111 ? 0.617 -1.877 -9.644 1.00 91.12 111 ASP A O 1
ATOM 888 N N . GLU A 1 112 ? 1.999 -3.097 -10.906 1.00 92.06 112 GLU A N 1
ATOM 889 C CA . GLU A 1 112 ? 1.789 -4.352 -10.172 1.00 92.06 112 GLU A CA 1
ATOM 890 C C . GLU A 1 112 ? 2.137 -4.217 -8.682 1.00 92.06 112 GLU A C 1
ATOM 892 O O . GLU A 1 112 ? 1.345 -4.581 -7.803 1.00 92.06 112 GLU A O 1
ATOM 897 N N . LYS A 1 113 ? 3.293 -3.614 -8.368 1.00 89.12 113 LYS A N 1
ATOM 898 C CA . LYS A 1 113 ? 3.681 -3.329 -6.978 1.00 89.12 113 LYS A CA 1
ATOM 899 C C . LYS A 1 113 ? 2.684 -2.404 -6.292 1.00 89.12 113 LYS A C 1
ATOM 901 O O . LYS A 1 113 ? 2.343 -2.650 -5.136 1.00 89.12 113 LYS A O 1
ATOM 906 N N . HIS A 1 114 ? 2.196 -1.381 -6.990 1.00 87.06 114 HIS A N 1
ATOM 907 C CA . HIS A 1 114 ? 1.195 -0.461 -6.464 1.00 87.06 114 HIS A CA 1
ATOM 908 C C . HIS A 1 114 ? -0.133 -1.172 -6.163 1.00 87.06 114 HIS A C 1
ATOM 910 O O . HIS A 1 114 ? -0.698 -0.964 -5.091 1.00 87.06 114 HIS A O 1
ATOM 916 N N . GLN A 1 115 ? -0.593 -2.074 -7.037 1.00 87.62 115 GLN A N 1
ATOM 917 C CA . GLN A 1 115 ? -1.802 -2.869 -6.787 1.00 87.62 115 GLN A CA 1
ATOM 918 C C . GLN A 1 115 ? -1.641 -3.803 -5.579 1.00 87.62 115 GLN A C 1
ATOM 920 O O . GLN A 1 115 ? -2.554 -3.946 -4.768 1.00 87.62 115 GLN A O 1
ATOM 925 N N . SER A 1 116 ? -0.455 -4.394 -5.406 1.00 87.50 116 SER A N 1
ATOM 926 C CA . SER A 1 116 ? -0.156 -5.280 -4.270 1.00 87.50 116 SER A CA 1
ATOM 927 C C . SER A 1 116 ? 0.126 -4.555 -2.943 1.00 87.50 116 SER A C 1
ATOM 929 O O . SER A 1 116 ? 0.241 -5.206 -1.901 1.00 87.50 116 SER A O 1
ATOM 931 N N . PHE A 1 117 ? 0.234 -3.218 -2.951 1.00 84.00 117 PHE A N 1
ATOM 932 C CA . PHE A 1 117 ? 0.590 -2.427 -1.767 1.00 84.00 117 PHE A CA 1
ATOM 933 C C . PHE A 1 117 ? -0.443 -2.575 -0.640 1.00 84.00 117 PHE A C 1
ATOM 935 O O . PHE A 1 117 ? -0.083 -2.678 0.535 1.00 84.00 117 PHE A O 1
ATOM 942 N N . SER A 1 118 ? -1.732 -2.648 -0.991 1.00 82.44 118 SER A N 1
ATOM 943 C CA . SER A 1 118 ? -2.804 -2.936 -0.036 1.00 82.44 118 SER A CA 1
ATOM 944 C C . SER A 1 118 ? -3.007 -4.444 0.098 1.00 82.44 118 SER A C 1
ATOM 946 O O . SER A 1 118 ? -3.668 -5.087 -0.718 1.00 82.44 118 SER A O 1
ATOM 948 N N . ARG A 1 119 ? -2.443 -5.037 1.154 1.00 83.50 119 ARG A N 1
ATOM 949 C CA . ARG A 1 119 ? -2.612 -6.470 1.426 1.00 83.50 119 ARG A CA 1
ATOM 950 C C . ARG A 1 119 ? -4.004 -6.741 1.997 1.00 83.50 119 ARG A C 1
ATOM 952 O O . ARG A 1 119 ? -4.354 -6.241 3.070 1.00 83.50 119 ARG A O 1
ATOM 959 N N . ARG A 1 120 ? -4.781 -7.591 1.317 1.00 82.25 120 ARG A N 1
ATOM 960 C CA . ARG A 1 120 ? -6.062 -8.089 1.838 1.00 82.25 120 ARG A CA 1
ATOM 961 C C . ARG A 1 120 ? -5.812 -8.924 3.099 1.00 82.25 120 ARG A C 1
ATOM 963 O O . ARG A 1 120 ? -4.964 -9.813 3.108 1.00 82.25 120 ARG A O 1
ATOM 970 N N . ARG A 1 121 ? -6.550 -8.634 4.174 1.00 83.44 121 ARG A N 1
ATOM 971 C CA . ARG A 1 121 ? -6.527 -9.434 5.411 1.00 83.44 121 ARG A CA 1
ATOM 972 C C . ARG A 1 121 ? -7.396 -10.681 5.227 1.00 83.44 121 ARG A C 1
ATOM 974 O O . ARG A 1 121 ? -8.439 -10.590 4.581 1.00 83.44 121 ARG A O 1
ATOM 981 N N . LYS A 1 122 ? -6.970 -11.821 5.785 1.00 81.12 122 LYS A N 1
ATOM 982 C CA . LYS A 1 122 ? -7.736 -13.076 5.745 1.00 81.12 122 LYS A CA 1
ATOM 983 C C . LYS A 1 122 ? -9.073 -12.880 6.471 1.00 81.12 122 LYS A C 1
ATOM 985 O O . LYS A 1 122 ? -9.103 -12.298 7.555 1.00 81.12 122 LYS A O 1
ATOM 990 N N . PHE A 1 123 ? -10.160 -13.320 5.843 1.00 77.94 123 PHE A N 1
ATOM 991 C CA . PHE A 1 123 ? -11.473 -13.375 6.477 1.00 77.94 123 PHE A CA 1
ATOM 992 C C . PHE A 1 123 ? -11.509 -14.572 7.432 1.00 77.94 123 PHE A C 1
ATOM 994 O O . PHE A 1 123 ? -10.967 -15.631 7.113 1.00 77.94 123 PHE A O 1
ATOM 1001 N N . HIS A 1 124 ? -12.083 -14.379 8.613 1.00 81.12 124 HIS A N 1
ATOM 1002 C CA . HIS A 1 124 ? -12.240 -15.421 9.621 1.00 81.12 124 HIS A CA 1
ATOM 1003 C C . HIS A 1 124 ? -13.738 -15.597 9.847 1.00 81.12 124 HIS A C 1
ATOM 1005 O O . HIS A 1 124 ? -14.367 -14.677 10.358 1.00 81.12 124 HIS A O 1
ATOM 1011 N N . GLU A 1 125 ? -14.281 -16.745 9.443 1.00 77.88 125 GLU A N 1
ATOM 1012 C CA . GLU A 1 125 ? -15.718 -17.061 9.535 1.00 77.88 125 GLU A CA 1
ATOM 1013 C C . GLU A 1 125 ? -16.206 -17.211 10.981 1.00 77.88 125 GLU A C 1
ATOM 1015 O O . GLU A 1 125 ? -17.382 -17.032 11.254 1.00 77.88 125 GLU A O 1
ATOM 1020 N N . GLU A 1 126 ? -15.294 -17.484 11.913 1.00 80.31 126 GLU A N 1
ATOM 1021 C CA . GLU A 1 126 ? -15.575 -17.626 13.347 1.00 80.31 126 GLU A CA 1
ATOM 1022 C C . GLU A 1 126 ? -15.793 -16.279 14.062 1.00 80.31 126 GLU A C 1
ATOM 1024 O O . GLU A 1 126 ? -16.110 -16.245 15.244 1.00 80.31 126 GLU A O 1
ATOM 1029 N N . LYS A 1 127 ? -15.577 -15.148 13.378 1.00 81.19 127 LYS A N 1
ATOM 1030 C CA . LYS A 1 127 ? -15.768 -13.828 13.988 1.00 81.19 127 LYS A CA 1
ATOM 1031 C C . LYS A 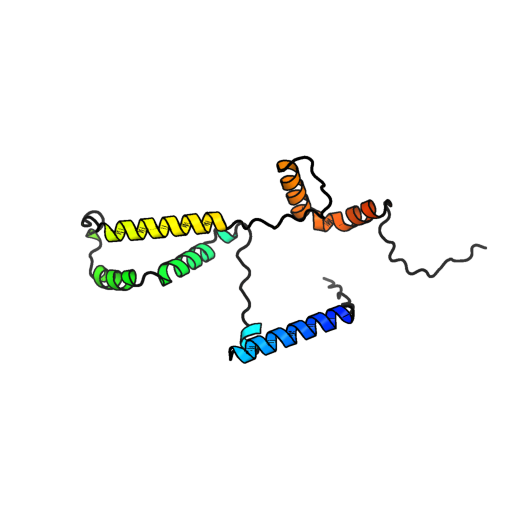1 127 ? -17.233 -13.427 13.963 1.00 81.19 127 LYS A C 1
ATOM 1033 O O . LYS A 1 127 ? -17.873 -13.524 12.918 1.00 81.19 127 LYS A O 1
ATOM 1038 N N . ASP A 1 128 ? -17.695 -12.858 15.072 1.00 81.50 128 ASP A N 1
ATOM 1039 C CA . ASP A 1 128 ? -19.019 -12.252 15.149 1.00 81.50 128 ASP A CA 1
ATOM 1040 C C . ASP A 1 128 ? -19.184 -11.167 14.082 1.00 81.50 128 ASP A C 1
ATOM 1042 O O . ASP A 1 128 ? -18.361 -10.255 13.932 1.00 81.50 128 ASP A O 1
ATOM 1046 N N . ILE A 1 129 ? -20.259 -11.297 13.307 1.00 83.44 129 ILE A N 1
ATOM 1047 C CA . ILE A 1 129 ? -20.557 -10.407 12.193 1.00 83.44 129 ILE A CA 1
ATOM 1048 C C . ILE A 1 129 ? -21.347 -9.213 12.734 1.00 83.44 129 ILE A C 1
ATOM 1050 O O . ILE A 1 129 ? -22.546 -9.293 12.982 1.00 83.44 129 ILE A O 1
ATOM 1054 N N . ASP A 1 130 ? -20.665 -8.078 12.876 1.00 83.38 130 ASP A N 1
ATOM 1055 C CA . ASP A 1 130 ? -21.239 -6.806 13.336 1.00 83.38 130 ASP A CA 1
ATOM 1056 C C . ASP A 1 130 ? -21.873 -5.964 12.205 1.00 83.38 130 ASP A C 1
ATOM 1058 O O . ASP A 1 130 ? -22.242 -4.799 12.397 1.00 83.38 130 ASP A O 1
ATOM 1062 N N . SER A 1 131 ? -21.966 -6.519 10.992 1.00 85.69 131 SER A N 1
ATOM 1063 C CA . SER A 1 131 ? -22.319 -5.774 9.786 1.00 85.69 131 SER A CA 1
ATOM 1064 C C . SER A 1 131 ? -23.266 -6.530 8.857 1.00 85.69 131 SER A C 1
ATOM 1066 O O . SER A 1 131 ? -23.148 -7.725 8.629 1.00 85.69 131 SER A O 1
ATOM 1068 N N . ILE A 1 132 ? -24.216 -5.789 8.283 1.00 87.12 132 ILE A N 1
ATOM 1069 C CA . ILE A 1 132 ? -25.211 -6.321 7.340 1.00 87.12 132 ILE A CA 1
ATOM 1070 C C . ILE A 1 132 ? -24.676 -6.298 5.893 1.00 87.12 132 ILE A C 1
ATOM 1072 O O . ILE A 1 132 ? -25.113 -7.080 5.058 1.00 87.12 132 ILE A O 1
ATOM 1076 N N . ASN A 1 133 ? -23.739 -5.394 5.570 1.00 89.56 133 ASN A N 1
ATOM 1077 C CA . ASN A 1 133 ? -23.169 -5.246 4.226 1.00 89.56 133 ASN A CA 1
ATOM 1078 C C . ASN A 1 133 ? -21.657 -4.943 4.259 1.00 89.56 133 ASN A C 1
ATOM 1080 O O . ASN A 1 133 ? -21.149 -4.428 5.257 1.00 89.56 133 ASN A O 1
ATOM 1084 N N . ASP A 1 134 ? -20.958 -5.173 3.141 1.00 86.38 134 ASP A N 1
ATOM 1085 C CA . ASP A 1 134 ? -19.501 -4.968 3.017 1.00 86.38 134 ASP A CA 1
ATOM 1086 C C . ASP A 1 134 ? -19.064 -3.519 3.286 1.00 86.38 134 ASP A C 1
ATOM 1088 O O . ASP A 1 134 ? -18.007 -3.247 3.862 1.00 86.38 134 ASP A O 1
ATOM 1092 N N . ARG A 1 135 ? -19.889 -2.542 2.891 1.00 89.69 135 ARG A N 1
ATOM 1093 C CA . ARG A 1 135 ? -19.603 -1.119 3.129 1.00 89.69 135 ARG A CA 1
ATOM 1094 C C . ARG A 1 135 ? -19.680 -0.775 4.620 1.00 89.69 135 ARG A C 1
ATOM 1096 O O . ARG A 1 135 ? -18.894 0.046 5.091 1.00 89.69 135 ARG A O 1
ATOM 1103 N N . ASN A 1 136 ? -20.591 -1.412 5.347 1.00 90.62 136 ASN A N 1
ATOM 1104 C CA . ASN A 1 136 ? -20.781 -1.285 6.780 1.00 90.62 136 ASN A CA 1
ATOM 1105 C C . ASN A 1 136 ? -19.652 -1.997 7.522 1.00 90.62 136 ASN A C 1
ATOM 1107 O O . ASN A 1 136 ? -19.082 -1.414 8.432 1.00 90.62 136 ASN A O 1
ATOM 1111 N N . GLU A 1 137 ? -19.224 -3.175 7.060 1.00 88.19 137 GLU A N 1
ATOM 1112 C CA . GLU A 1 137 ? -18.053 -3.871 7.607 1.00 88.19 137 GLU A CA 1
ATOM 1113 C C . GLU A 1 137 ? -16.794 -2.986 7.512 1.00 88.19 137 GLU A C 1
ATOM 1115 O O . GLU A 1 137 ? -16.024 -2.830 8.464 1.00 88.19 137 GLU A O 1
ATOM 1120 N N . HIS A 1 138 ? -16.590 -2.324 6.369 1.00 89.44 138 HIS A N 1
ATOM 1121 C CA . HIS A 1 138 ? -15.497 -1.368 6.201 1.00 89.44 138 HIS A CA 1
ATOM 1122 C C . HIS A 1 138 ? -15.618 -0.131 7.100 1.00 89.44 138 HIS A C 1
ATOM 1124 O O . HIS A 1 138 ? -14.591 0.395 7.548 1.00 89.44 138 HIS A O 1
ATOM 1130 N N . PHE A 1 139 ? -16.839 0.337 7.360 1.00 91.06 139 PHE A N 1
ATOM 1131 C CA . PHE A 1 139 ? -17.097 1.459 8.257 1.00 91.06 139 PHE A CA 1
ATOM 1132 C C . PHE A 1 139 ? -16.857 1.078 9.724 1.00 91.06 139 PHE A C 1
ATOM 1134 O O . PHE A 1 139 ? -16.082 1.762 10.392 1.00 91.06 139 PHE A O 1
ATOM 1141 N N . ASN A 1 140 ? -17.380 -0.059 10.185 1.00 90.38 140 ASN A N 1
ATOM 1142 C CA . ASN A 1 140 ? -17.130 -0.613 11.517 1.00 90.38 140 ASN A CA 1
ATOM 1143 C C . ASN A 1 140 ? -15.627 -0.805 11.761 1.00 90.38 140 ASN A C 1
ATOM 1145 O O . ASN A 1 140 ? -15.084 -0.295 12.740 1.00 90.38 140 ASN A O 1
ATOM 1149 N N . LYS A 1 141 ? -14.897 -1.380 10.791 1.00 90.06 141 LYS A N 1
ATOM 1150 C CA . LYS A 1 141 ? -13.424 -1.486 10.833 1.00 90.06 141 LYS A CA 1
ATOM 1151 C C . LYS A 1 141 ? -12.718 -0.130 10.928 1.00 90.06 141 LYS A C 1
ATOM 1153 O O . LYS A 1 141 ? -11.599 -0.059 11.435 1.00 90.06 141 LYS A O 1
ATOM 1158 N N . LYS A 1 142 ? -13.291 0.951 10.387 1.00 91.81 142 LYS A N 1
ATOM 1159 C CA . LYS A 1 142 ? -12.726 2.307 10.513 1.00 91.81 142 LYS A CA 1
ATOM 1160 C C . LYS A 1 142 ? -12.954 2.857 11.920 1.00 91.81 142 LYS A C 1
ATOM 1162 O O . LYS A 1 142 ? -12.005 3.371 12.509 1.00 91.81 142 LYS A O 1
ATOM 1167 N N . ILE A 1 143 ? -14.169 2.718 12.446 1.00 92.06 143 ILE A N 1
ATOM 1168 C CA . ILE A 1 143 ? -14.525 3.135 13.807 1.00 92.06 143 ILE A CA 1
ATOM 1169 C C . ILE A 1 143 ? -13.681 2.380 14.829 1.00 92.06 143 ILE A C 1
ATOM 1171 O O . ILE A 1 143 ? -13.083 3.004 15.696 1.00 92.06 143 ILE A O 1
ATOM 1175 N N . GLU A 1 144 ? -13.518 1.069 14.671 1.00 89.94 144 GLU A N 1
ATOM 1176 C CA . GLU A 1 144 ? -12.680 0.264 15.555 1.00 89.94 144 GLU A CA 1
ATOM 1177 C C . GLU A 1 144 ? -11.211 0.712 15.543 1.00 89.94 144 GLU A C 1
ATOM 1179 O O . GLU A 1 144 ? -10.579 0.787 16.591 1.00 89.94 144 GLU A O 1
ATOM 1184 N N . ARG A 1 145 ? -10.648 1.088 14.388 1.00 90.06 145 ARG A N 1
ATOM 1185 C CA . ARG A 1 145 ? -9.268 1.610 14.342 1.00 90.06 145 ARG A CA 1
ATOM 1186 C C . ARG A 1 145 ? -9.112 2.953 15.051 1.00 90.06 145 ARG A C 1
ATOM 1188 O O . ARG A 1 145 ? -8.059 3.198 15.627 1.00 90.06 145 ARG A O 1
ATOM 1195 N N . ALA A 1 146 ? -10.114 3.826 14.961 1.00 91.75 146 ALA A N 1
ATOM 1196 C CA . ALA A 1 146 ? -10.059 5.163 15.548 1.00 91.75 146 ALA A CA 1
ATOM 1197 C C . ALA A 1 146 ? -10.392 5.154 17.049 1.00 91.75 146 ALA A C 1
ATOM 1199 O O . ALA A 1 146 ? -9.695 5.778 17.845 1.00 91.75 146 ALA A O 1
ATOM 1200 N N . TYR A 1 147 ? -11.439 4.422 17.429 1.00 92.06 147 TYR A N 1
ATOM 1201 C CA . TYR A 1 147 ? -12.040 4.460 18.760 1.00 92.06 147 TYR A CA 1
ATOM 1202 C C . TYR A 1 147 ? -11.856 3.176 19.559 1.00 92.06 147 TYR A C 1
ATOM 1204 O O . TYR A 1 147 ? -12.053 3.199 20.767 1.00 92.06 147 TYR A O 1
ATOM 1212 N N . GLY A 1 148 ? -11.414 2.079 18.938 1.00 88.94 148 GLY A N 1
ATOM 1213 C CA . GLY A 1 148 ? -11.276 0.784 19.605 1.00 88.94 148 GLY A CA 1
ATOM 1214 C C . GLY A 1 148 ? -10.369 0.819 20.830 1.00 88.94 148 GLY A C 1
ATOM 1215 O O . GLY A 1 148 ? -10.601 0.062 21.759 1.00 88.94 148 GLY A O 1
ATOM 1216 N N . LYS A 1 149 ? -9.396 1.742 20.884 1.00 90.62 149 LYS A N 1
ATOM 1217 C CA . LYS A 1 149 ? -8.561 1.969 22.074 1.00 90.62 149 LYS A CA 1
ATOM 1218 C C . LYS A 1 149 ? -9.350 2.534 23.265 1.00 90.62 149 LYS A C 1
ATOM 1220 O O . LYS A 1 149 ? -9.002 2.252 24.403 1.00 90.62 149 LYS A O 1
ATOM 1225 N N . TYR A 1 150 ? -10.370 3.344 23.003 1.00 90.44 150 TYR A N 1
ATOM 1226 C CA . TYR A 1 150 ? -11.166 4.038 24.017 1.00 90.44 150 TYR A CA 1
ATOM 1227 C C . TYR A 1 150 ? -12.449 3.281 24.378 1.00 90.44 150 TYR A C 1
ATOM 1229 O O . TYR A 1 150 ? -13.005 3.499 25.443 1.00 90.44 150 TYR A O 1
ATOM 1237 N N . THR A 1 151 ? -12.921 2.382 23.509 1.00 88.31 151 THR A N 1
ATOM 1238 C CA . THR A 1 151 ? -14.172 1.634 23.707 1.00 88.31 151 THR A CA 1
ATOM 1239 C C . THR A 1 151 ? -13.958 0.222 24.263 1.00 88.31 151 THR A C 1
ATOM 1241 O O . THR A 1 151 ? -14.882 -0.582 24.194 1.00 88.31 151 THR A O 1
ATOM 1244 N N . LEU A 1 152 ? -12.764 -0.118 24.770 1.00 85.38 152 LEU A N 1
ATOM 1245 C CA . LEU A 1 152 ? -12.472 -1.461 25.304 1.00 85.38 152 LEU A CA 1
ATOM 1246 C C . LEU A 1 152 ? -13.366 -1.807 26.497 1.00 85.38 152 LEU A C 1
ATOM 1248 O O . LEU A 1 152 ? -13.989 -2.862 26.506 1.00 85.38 152 LEU A O 1
ATOM 1252 N N . GLU A 1 153 ? -13.489 -0.891 27.457 1.00 84.81 153 GLU A N 1
ATOM 1253 C CA . GLU A 1 153 ? -14.344 -1.079 28.636 1.00 84.81 153 GLU A CA 1
ATOM 1254 C C . GLU A 1 153 ? -15.808 -1.269 28.233 1.00 84.81 153 GLU A C 1
ATOM 1256 O O . GLU A 1 153 ? -16.482 -2.171 28.714 1.00 84.81 153 GLU A O 1
ATOM 1261 N N . ILE A 1 154 ? -16.279 -0.477 27.267 1.00 86.19 154 ILE A N 1
ATOM 1262 C CA . ILE A 1 154 ? -17.652 -0.555 26.760 1.00 86.19 154 ILE A CA 1
ATOM 1263 C C . ILE A 1 154 ? -17.909 -1.904 26.069 1.00 86.19 154 ILE A C 1
ATOM 1265 O O . ILE A 1 154 ? -18.970 -2.490 26.271 1.00 86.19 154 ILE A O 1
ATOM 1269 N N . LYS A 1 155 ? -16.952 -2.421 25.284 1.00 87.00 155 LYS A N 1
ATOM 1270 C CA . LYS A 1 155 ? -17.063 -3.744 24.645 1.00 87.00 155 LYS A CA 1
ATOM 1271 C C . LYS A 1 155 ? -17.120 -4.871 25.681 1.00 87.00 155 LYS A C 1
ATOM 1273 O O . LYS A 1 155 ? -18.019 -5.700 25.613 1.00 87.00 155 LYS A O 1
ATOM 1278 N N . ASN A 1 156 ? -16.237 -4.849 26.678 1.00 87.06 156 ASN A N 1
ATOM 1279 C CA . ASN A 1 156 ? -16.229 -5.856 27.743 1.00 87.06 156 ASN A CA 1
ATOM 1280 C C . ASN A 1 156 ? -17.531 -5.830 28.564 1.00 87.06 156 ASN A C 1
ATOM 1282 O O . ASN A 1 156 ? -18.065 -6.872 28.934 1.00 87.06 156 ASN A O 1
ATOM 1286 N N . ASN A 1 157 ? -18.068 -4.636 28.814 1.00 86.06 157 ASN A N 1
ATOM 1287 C CA . ASN A 1 157 ? -19.346 -4.429 29.493 1.00 86.06 157 ASN A CA 1
ATOM 1288 C C . ASN A 1 157 ? -20.532 -4.988 28.685 1.00 86.06 157 ASN A C 1
ATOM 1290 O O . ASN A 1 157 ? -21.414 -5.636 29.248 1.00 86.06 157 ASN A O 1
ATOM 1294 N N . LEU A 1 158 ? -20.529 -4.806 27.359 1.00 86.12 158 LEU A N 1
ATOM 1295 C CA . LEU A 1 158 ? -21.516 -5.404 26.449 1.00 86.12 158 LEU A CA 1
ATOM 1296 C C . LEU A 1 158 ? -21.465 -6.938 26.470 1.00 86.12 158 LEU A C 1
ATOM 1298 O O . LEU A 1 158 ? -22.514 -7.568 26.560 1.00 86.12 158 LEU A O 1
ATOM 1302 N N . GLU A 1 159 ? -20.269 -7.531 26.441 1.00 85.19 159 GLU A N 1
ATOM 1303 C CA . GLU A 1 159 ? -20.091 -8.992 26.504 1.00 85.19 159 GLU A CA 1
ATOM 1304 C C . GLU A 1 159 ? -20.507 -9.577 27.865 1.00 85.19 159 GLU A C 1
ATOM 1306 O O . GLU A 1 159 ? -21.008 -10.698 27.936 1.00 85.19 159 GLU A O 1
ATOM 1311 N N . ARG A 1 160 ? -20.357 -8.807 28.952 1.00 85.56 160 ARG A N 1
ATOM 1312 C CA . ARG A 1 160 ? -20.788 -9.195 30.308 1.00 85.56 160 ARG A CA 1
ATOM 1313 C C . ARG A 1 160 ? -22.262 -8.916 30.603 1.00 85.56 160 ARG A C 1
ATOM 1315 O O . ARG A 1 160 ? -22.794 -9.460 31.568 1.00 85.56 160 ARG A O 1
ATOM 1322 N N . GLY A 1 161 ? -22.917 -8.060 29.822 1.00 83.56 161 GLY A N 1
ATOM 1323 C CA . GLY A 1 161 ? -24.288 -7.608 30.075 1.00 83.56 161 GLY A CA 1
ATOM 1324 C C . GLY A 1 161 ? -24.429 -6.631 31.253 1.00 83.56 161 GLY A C 1
ATOM 1325 O O . GLY A 1 161 ? -25.538 -6.440 31.751 1.00 83.56 161 GLY A O 1
ATOM 1326 N N . THR A 1 162 ? -23.338 -6.009 31.715 1.00 77.12 162 THR A N 1
ATOM 1327 C CA . THR A 1 162 ? -23.331 -5.066 32.849 1.00 77.12 162 THR A CA 1
ATOM 1328 C C . THR A 1 162 ? -22.651 -3.751 32.470 1.00 77.12 162 THR A C 1
ATOM 1330 O O . THR A 1 162 ? -21.745 -3.722 31.651 1.00 77.12 162 THR A O 1
ATOM 1333 N N . ALA A 1 163 ? -23.092 -2.631 33.051 1.00 69.88 163 ALA A N 1
ATOM 1334 C CA . ALA A 1 163 ? -22.570 -1.292 32.737 1.00 69.88 163 ALA A CA 1
ATOM 1335 C C . ALA A 1 163 ? -21.446 -0.821 33.680 1.00 69.88 163 ALA A C 1
ATOM 1337 O O . ALA A 1 163 ? -21.005 0.324 33.584 1.00 69.88 163 ALA A O 1
ATOM 1338 N N . LEU A 1 164 ? -21.024 -1.664 34.625 1.00 68.00 164 LEU A N 1
ATOM 1339 C CA . LEU A 1 164 ? -20.067 -1.277 35.654 1.00 68.00 164 LEU A CA 1
ATOM 1340 C C . LEU A 1 164 ? -18.642 -1.591 35.189 1.00 68.00 164 LEU A C 1
ATOM 1342 O O . LEU A 1 164 ? -18.400 -2.719 34.763 1.00 68.00 164 LEU A O 1
ATOM 1346 N N . PRO A 1 165 ? -17.700 -0.633 35.276 1.00 67.94 165 PRO A N 1
ATOM 1347 C CA . PRO A 1 165 ? -16.289 -0.950 35.110 1.00 67.94 165 PRO A CA 1
ATOM 1348 C C . PRO A 1 165 ? -15.900 -1.972 36.179 1.00 67.94 165 PRO A C 1
ATOM 1350 O O . PRO A 1 165 ? -16.367 -1.861 37.318 1.00 67.94 165 PRO A O 1
ATOM 1353 N N . ASP A 1 166 ? -15.082 -2.965 35.814 1.00 60.59 166 ASP A N 1
ATOM 1354 C CA . ASP A 1 166 ? -14.542 -3.932 36.772 1.00 60.59 166 ASP A CA 1
ATOM 1355 C C . ASP A 1 166 ? -13.941 -3.145 37.929 1.00 60.59 166 ASP A C 1
ATOM 1357 O O . ASP A 1 166 ? -12.962 -2.411 37.785 1.00 60.59 166 ASP A O 1
ATOM 1361 N N . CYS A 1 167 ? -14.612 -3.212 39.070 1.00 52.38 167 CYS A N 1
ATOM 1362 C CA . CYS A 1 167 ? -14.151 -2.528 40.246 1.00 52.38 167 CYS A CA 1
ATOM 1363 C C . CYS A 1 167 ? -12.955 -3.342 40.742 1.00 52.38 167 CYS A C 1
ATOM 1365 O O . CYS A 1 167 ? -13.139 -4.326 41.453 1.00 52.38 167 CYS A O 1
ATOM 1367 N N . ASP A 1 168 ? -11.739 -2.929 40.378 1.00 49.34 168 ASP A N 1
ATOM 1368 C CA . ASP A 1 168 ? -10.485 -3.323 41.036 1.00 49.34 168 ASP A CA 1
ATOM 1369 C C . ASP A 1 168 ? -10.453 -2.757 42.473 1.00 49.34 168 ASP A C 1
ATOM 1371 O O . ASP A 1 168 ? -9.516 -2.078 42.895 1.00 49.34 168 ASP A O 1
ATOM 1375 N N . VAL A 1 169 ? -11.516 -2.986 43.248 1.00 47.62 169 VAL A N 1
ATOM 1376 C CA . VAL A 1 169 ? -11.504 -2.799 44.695 1.00 47.62 169 VAL A CA 1
ATOM 1377 C C . VAL A 1 169 ? -11.139 -4.152 45.284 1.00 47.62 169 VAL A C 1
ATOM 1379 O O . VAL A 1 169 ? -11.926 -5.095 45.162 1.00 47.62 169 VAL A O 1
ATOM 1382 N N . PRO A 1 170 ? -9.962 -4.291 45.918 1.00 47.09 170 PRO A N 1
ATOM 1383 C CA . PRO A 1 170 ? -9.670 -5.486 46.684 1.00 47.09 170 PRO A CA 1
ATOM 1384 C C . PRO A 1 170 ? -10.790 -5.674 47.711 1.00 47.09 170 PRO A C 1
ATOM 1386 O O . PRO A 1 170 ? -11.110 -4.761 48.473 1.00 47.09 170 PRO A O 1
ATOM 1389 N N . LEU A 1 171 ? -11.399 -6.859 47.690 1.00 48.22 171 LEU A N 1
ATOM 1390 C CA . LEU A 1 171 ? -12.398 -7.339 48.642 1.00 48.22 171 LEU A CA 1
ATOM 1391 C C . LEU A 1 171 ? -11.826 -7.343 50.068 1.00 48.22 171 LEU A C 1
ATOM 1393 O O . LEU A 1 171 ? -11.470 -8.394 50.580 1.00 48.22 171 LEU A O 1
ATOM 1397 N N . LEU A 1 172 ? -11.700 -6.187 50.717 1.00 51.34 172 LEU A N 1
ATOM 1398 C CA . LEU A 1 172 ? -11.363 -6.070 52.136 1.00 51.34 172 LEU A CA 1
ATOM 1399 C C . LEU A 1 172 ? -11.813 -4.708 52.670 1.00 51.34 172 LEU A C 1
ATOM 1401 O O . LEU A 1 172 ? -11.033 -3.770 52.798 1.00 51.34 172 LEU A O 1
ATOM 1405 N N . SER A 1 173 ? -13.104 -4.604 52.973 1.00 44.94 173 SER A N 1
ATOM 1406 C CA . SER A 1 173 ? -13.620 -4.038 54.232 1.00 44.94 173 SER A CA 1
ATOM 1407 C C . SER A 1 173 ? -15.131 -3.836 54.125 1.00 44.94 173 SER A C 1
ATOM 1409 O O . SER A 1 173 ? -15.642 -2.725 54.014 1.00 44.94 173 SER A O 1
ATOM 1411 N N . CYS A 1 174 ? -15.878 -4.939 54.219 1.00 39.91 174 CYS A N 1
ATOM 1412 C CA . CYS A 1 174 ? -17.200 -4.856 54.828 1.00 39.91 174 CYS A CA 1
ATOM 1413 C C . CYS A 1 174 ? -16.987 -4.398 56.279 1.00 39.91 174 CYS A C 1
ATOM 1415 O O . CYS A 1 174 ? -16.648 -5.201 57.146 1.00 39.91 174 CYS A O 1
ATOM 1417 N N . PHE A 1 175 ? -17.105 -3.093 56.521 1.00 42.81 175 PHE A N 1
ATOM 1418 C CA . PHE A 1 175 ? -17.270 -2.553 57.865 1.00 42.81 175 PHE A CA 1
ATOM 1419 C C . PHE A 1 175 ? -18.598 -3.078 58.430 1.00 42.81 175 PHE A C 1
ATOM 1421 O O . PHE A 1 175 ? -19.622 -2.947 57.751 1.00 42.81 175 PHE A O 1
ATOM 1428 N N . PRO A 1 176 ? -18.621 -3.664 59.640 1.00 48.66 176 PRO A N 1
ATOM 1429 C CA . PRO A 1 176 ? -19.876 -3.964 60.301 1.00 48.66 176 PRO A CA 1
ATOM 1430 C C . PRO A 1 176 ? -20.529 -2.638 60.701 1.00 48.66 176 PRO A C 1
ATOM 1432 O O . PRO A 1 176 ? -19.945 -1.824 61.418 1.00 48.66 176 PRO A O 1
ATOM 1435 N N . VAL A 1 177 ? -21.732 -2.411 60.185 1.00 47.97 177 VAL A N 1
ATOM 1436 C CA . VAL A 1 177 ? -22.637 -1.384 60.690 1.00 47.97 177 VAL A CA 1
ATOM 1437 C C . VAL A 1 177 ? -23.209 -1.904 62.007 1.00 47.97 177 VAL A C 1
ATOM 1439 O O . VAL A 1 177 ? -23.890 -2.924 61.992 1.00 47.97 177 VAL A O 1
ATOM 1442 N N . SER A 1 178 ? -22.885 -1.169 63.076 1.00 43.97 178 SER A N 1
ATOM 1443 C CA . SER A 1 178 ? -23.586 -1.023 64.368 1.00 43.97 178 SER A CA 1
ATOM 1444 C C . SER A 1 178 ? -23.913 -2.278 65.179 1.00 43.97 178 SER A C 1
ATOM 1446 O O . SER A 1 178 ? -24.841 -3.022 64.807 1.00 43.97 178 SER A O 1
#

Secondary structure (DSSP, 8-state):
--------PPPPHHHHHHHHHHHHHHHHHHHHTT--HHHHHH---PPPP-GGGGGSHHHHHHHHHHHHTT-HHHHHHHHHHTT--GGGTT-PPPPPHHHHHHHHHHHHHHHHHHHHTSPPPPP-TTS----SSHHHHHHHHHHHHHHTTTSHHHHHHHHHT--S------S---PPP-

Radius of gyration: 29.14 Å; chains: 1; bounding box: 56×46×96 Å

Sequence (178 aa):
MVAEKKKTEAPPAESQKWIEERKKKIGNSLDADGLDMSKAYTQESEPAPAGSDVFNKKTLYDAHKKRTKNVAEYNRMKEADREASSLQYGKAPKLSDDKKERMVKELKDRDEKHQSFSRRRKFHEEKDIDSINDRNEHFNKKIERAYGKYTLEIKNNLERGTALPDCDVPLLSCFPVS

InterPro domains:
  IPR013260 mRNA splicing factor SYF2 [PF08231] (52-159)
  IPR013260 mRNA splicing factor SYF2 [PTHR13264] (1-164)

Organism: Solanum lycopersicum (NCBI:txid4081)

pLDDT: mean 71.7, std 16.48, range [31.48, 93.75]